Protein AF-A0A2S8YXE5-F1 (afdb_monomer)

Sequence (97 aa):
MRLQSLLALAAASALLLPLGAHAGKLPAGYQANCVAQAQQQGVAKTAAEQHCTCAGKVIEKEFSDAEIKDLDSRDGIDASTMKRAQEKVAAACAPKK

Foldseek 3Di:
DPPLPPLPPPPPPPPPDPPPPPFLAQDDCQLVVQLVVVVVVVDDSVLSSQLSVLLRVQCSVVHGSVLSVLVVDSPDRDPVSVVVSCVSSCVRPPDDD

Mean predicted aligned error: 11.47 Å

Solvent-accessible surface area (backbone atoms only — 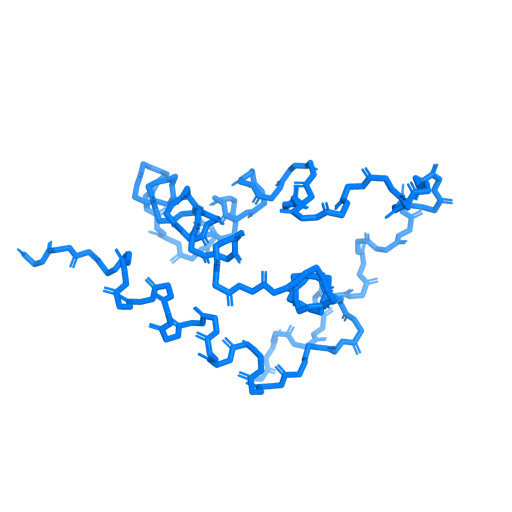not comparable to full-atom values): 6007 Å² total; per-residue (Å²): 144,76,72,84,74,72,69,74,81,79,67,85,81,63,92,80,64,82,82,82,78,58,87,57,54,80,60,94,56,48,59,62,52,46,25,53,56,34,40,76,71,71,40,54,66,68,60,22,47,53,37,37,54,42,34,49,56,45,46,56,70,77,42,52,49,69,54,50,51,33,72,68,38,80,92,64,48,56,68,65,60,52,48,52,48,52,52,53,29,46,74,76,42,50,81,80,126

Secondary structure (DSSP, 8-state):
--STTSSSTT-SS-TT----S-TTS--TTHHHHHHHHHHHTT--HHHHHHHHHHHHHHHHHHS-HHHHHHHH-SS---HHHHHHHHHHHHHHHSPP-

Radius of gyration: 13.92 Å; Cα contacts (8 Å, |Δi|>4): 59; chains: 1; bounding box: 33×29×35 Å

Structure (mmCIF, N/CA/C/O backbone):
data_AF-A0A2S8YXE5-F1
#
_entry.id   AF-A0A2S8YXE5-F1
#
loop_
_atom_site.group_PDB
_atom_site.id
_atom_site.type_symbol
_atom_site.label_atom_id
_atom_site.label_alt_id
_atom_site.label_comp_id
_atom_site.label_asym_id
_atom_site.label_entity_id
_atom_site.label_seq_id
_atom_site.pdbx_PDB_ins_code
_atom_site.Cartn_x
_atom_site.Cartn_y
_atom_site.Cartn_z
_atom_site.occupancy
_atom_site.B_iso_or_equiv
_atom_site.auth_seq_id
_atom_site.auth_comp_id
_atom_site.auth_asym_id
_atom_site.auth_atom_id
_atom_site.pdbx_PDB_model_num
ATOM 1 N N . MET A 1 1 ? -20.537 -5.498 -10.623 1.00 39.25 1 MET A N 1
ATOM 2 C CA . MET A 1 1 ? -20.005 -4.971 -11.901 1.00 39.25 1 MET A CA 1
ATOM 3 C C . MET A 1 1 ? -20.351 -3.490 -12.098 1.00 39.25 1 MET A C 1
ATOM 5 O O . MET A 1 1 ? -21.0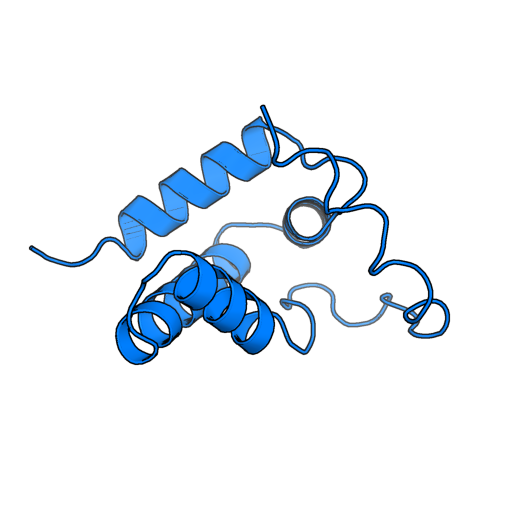88 -3.157 -13.011 1.00 39.25 1 MET A O 1
ATOM 9 N N . ARG A 1 2 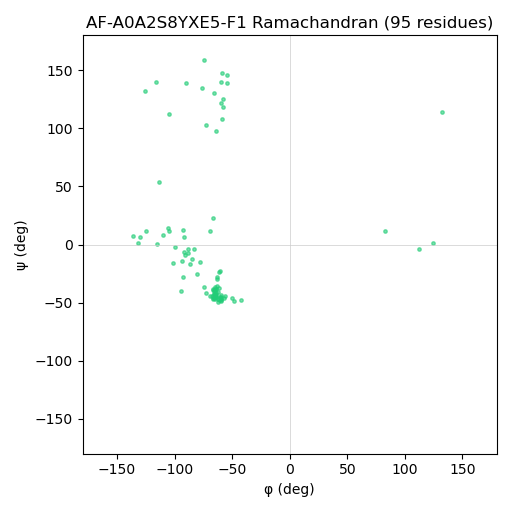? -19.853 -2.586 -11.235 1.00 51.41 2 ARG A N 1
ATOM 10 C CA . ARG A 1 2 ? -19.984 -1.118 -11.419 1.00 51.41 2 ARG A CA 1
ATOM 11 C C . ARG A 1 2 ? -18.691 -0.330 -11.126 1.00 51.41 2 ARG A C 1
ATOM 13 O O . ARG A 1 2 ? -18.706 0.890 -11.136 1.00 51.41 2 ARG A O 1
ATOM 20 N N . LEU A 1 3 ? -17.573 -1.027 -10.894 1.00 49.34 3 LEU A N 1
ATOM 21 C CA . LEU A 1 3 ? -16.260 -0.431 -10.586 1.00 49.34 3 LEU A CA 1
ATOM 22 C C . LEU A 1 3 ? -15.443 -0.076 -11.842 1.00 49.34 3 LEU A C 1
ATOM 24 O O . LEU A 1 3 ? -14.509 0.710 -11.758 1.00 49.34 3 LEU A O 1
ATOM 28 N N . GLN A 1 4 ? -15.807 -0.620 -13.009 1.00 53.34 4 GLN A N 1
ATOM 29 C CA . GLN A 1 4 ? -15.042 -0.445 -14.251 1.00 53.34 4 GLN A CA 1
ATOM 30 C C . GLN A 1 4 ? -15.254 0.923 -14.926 1.00 53.34 4 GLN A C 1
ATOM 32 O O . GLN A 1 4 ? -14.457 1.303 -15.773 1.00 53.34 4 GLN A O 1
ATOM 37 N N . SER A 1 5 ? -16.287 1.689 -14.555 1.00 54.47 5 SER A N 1
ATOM 38 C CA . SER A 1 5 ? -16.596 2.972 -15.216 1.00 54.47 5 SER A CA 1
ATOM 39 C C . SER A 1 5 ? -15.935 4.200 -14.581 1.00 54.47 5 SER A C 1
ATOM 41 O O . SER A 1 5 ? -16.005 5.281 -15.153 1.00 54.47 5 SER A O 1
ATOM 43 N N . LEU A 1 6 ? -15.302 4.075 -13.410 1.00 52.09 6 LEU A N 1
ATOM 44 C CA . LEU A 1 6 ? -14.884 5.236 -12.605 1.00 52.09 6 LEU A CA 1
ATOM 45 C C . LEU A 1 6 ? -13.397 5.606 -12.757 1.00 52.09 6 LEU A C 1
ATOM 47 O O . LEU A 1 6 ? -12.944 6.614 -12.221 1.00 52.09 6 LEU A O 1
ATOM 51 N N . LEU A 1 7 ? -12.640 4.835 -13.539 1.00 54.72 7 LEU A N 1
ATOM 52 C CA . LEU A 1 7 ? -11.229 5.088 -13.850 1.00 54.72 7 LEU A CA 1
ATOM 53 C C . LEU A 1 7 ? -11.015 5.987 -15.081 1.00 54.72 7 LEU A C 1
ATOM 55 O O . LEU A 1 7 ? -9.892 6.401 -15.343 1.00 54.72 7 LEU A O 1
ATOM 59 N N . ALA A 1 8 ? -12.061 6.387 -15.801 1.00 52.88 8 ALA A N 1
ATOM 60 C CA . ALA A 1 8 ? -11.885 7.171 -17.025 1.00 52.88 8 ALA A CA 1
ATOM 61 C C . ALA A 1 8 ? -11.637 8.679 -16.791 1.00 52.88 8 ALA A C 1
ATOM 63 O O . ALA A 1 8 ? -11.008 9.324 -17.622 1.00 52.88 8 ALA A O 1
ATOM 64 N N . LEU A 1 9 ? -12.078 9.267 -15.667 1.00 48.66 9 LEU A N 1
ATOM 65 C CA . LEU A 1 9 ? -12.243 10.734 -15.589 1.00 48.66 9 LEU A CA 1
ATOM 66 C C . LEU A 1 9 ? -11.258 11.505 -14.689 1.00 48.66 9 LEU A C 1
ATOM 68 O O . LEU A 1 9 ? -11.424 12.705 -14.509 1.00 48.66 9 LEU A O 1
ATOM 72 N N . ALA A 1 10 ? -10.208 10.871 -14.157 1.00 54.59 10 ALA A N 1
ATOM 73 C CA . ALA A 1 10 ? -9.128 11.581 -13.443 1.00 54.59 10 ALA A CA 1
ATOM 74 C C . ALA A 1 10 ? -7.817 11.681 -14.254 1.00 54.59 10 ALA A C 1
ATOM 76 O O . ALA A 1 10 ? -6.763 11.963 -13.698 1.00 54.59 10 ALA A O 1
ATOM 77 N N . ALA A 1 11 ? -7.858 11.409 -15.565 1.00 54.09 11 ALA A N 1
ATOM 78 C CA . ALA A 1 11 ? -6.666 11.339 -16.421 1.00 54.09 11 ALA A CA 1
ATOM 79 C C . ALA A 1 11 ? -6.280 12.662 -17.116 1.00 54.09 11 ALA A C 1
ATOM 81 O O . ALA A 1 11 ? -5.234 12.724 -17.751 1.00 54.09 11 ALA A O 1
ATOM 82 N N . ALA A 1 12 ? -7.086 13.724 -17.026 1.00 53.59 12 ALA A N 1
ATOM 83 C CA . ALA A 1 12 ? -6.857 14.916 -17.850 1.00 53.59 12 ALA A CA 1
ATOM 84 C C . ALA A 1 12 ? -5.912 15.972 -17.237 1.00 53.59 12 ALA A C 1
ATOM 86 O O . ALA A 1 12 ? -5.552 16.917 -17.930 1.00 53.59 12 ALA A O 1
ATOM 87 N N . SER A 1 13 ? -5.484 15.845 -15.974 1.00 54.06 13 SER A N 1
ATOM 88 C CA . SER A 1 13 ? -4.710 16.901 -15.288 1.00 54.06 13 SER A CA 1
ATOM 89 C C . SER A 1 13 ? -3.270 16.534 -14.898 1.00 54.06 13 SER A C 1
ATOM 91 O O . SER A 1 13 ? -2.563 17.385 -14.368 1.00 54.06 13 SER A O 1
ATOM 93 N N . ALA A 1 14 ? -2.790 15.320 -15.193 1.00 55.34 14 ALA A N 1
ATOM 94 C CA . ALA A 1 14 ? -1.451 14.859 -14.786 1.00 55.34 14 ALA A CA 1
ATOM 95 C C . ALA A 1 14 ? -0.397 14.830 -15.917 1.00 55.34 14 ALA A C 1
ATOM 97 O O . ALA A 1 14 ? 0.693 14.298 -15.729 1.00 55.34 14 ALA A O 1
ATOM 98 N N . LEU A 1 15 ? -0.679 15.419 -17.082 1.00 48.91 15 LEU A N 1
ATOM 99 C CA . LEU A 1 15 ? 0.184 15.377 -18.280 1.00 48.91 15 LEU A CA 1
ATOM 100 C C . LEU A 1 15 ? 1.511 16.170 -18.181 1.00 48.91 15 LEU A C 1
ATOM 102 O O . LEU A 1 15 ? 2.179 16.357 -19.193 1.00 48.91 15 LEU A O 1
ATOM 106 N N . LEU A 1 16 ? 1.918 16.638 -16.997 1.00 53.22 16 LEU A N 1
ATOM 107 C CA . LEU A 1 16 ? 3.077 17.533 -16.832 1.00 53.22 16 LEU A CA 1
ATOM 108 C C . LEU A 1 16 ? 4.091 17.118 -15.762 1.00 53.22 16 LEU A C 1
ATOM 110 O O . LEU A 1 16 ? 5.040 17.859 -15.518 1.00 53.22 16 LEU A O 1
ATOM 114 N N . LEU A 1 17 ? 3.951 15.945 -15.146 1.00 43.47 17 LEU A N 1
ATOM 115 C CA . LEU A 1 17 ? 4.975 15.445 -14.230 1.00 43.47 17 LEU A CA 1
ATOM 116 C C . LEU A 1 17 ? 5.780 14.336 -14.917 1.00 43.47 17 LEU A C 1
ATOM 118 O O . LEU A 1 17 ? 5.234 13.258 -15.162 1.00 43.47 17 LEU A O 1
ATOM 122 N N . PRO A 1 18 ? 7.075 14.563 -15.217 1.00 44.31 18 PRO A N 1
ATOM 123 C CA . PRO A 1 18 ? 7.971 13.482 -15.574 1.00 44.31 18 PRO A CA 1
ATOM 124 C C . PRO A 1 18 ? 8.082 12.571 -14.351 1.00 44.31 18 PRO A C 1
ATOM 126 O O . PRO A 1 18 ? 8.845 12.824 -13.422 1.00 44.31 18 PRO A O 1
ATOM 129 N N . LEU A 1 19 ? 7.304 11.492 -14.350 1.00 50.72 19 LEU A N 1
ATOM 130 C CA . LEU A 1 19 ? 7.304 10.425 -13.342 1.00 50.72 19 LEU A CA 1
ATOM 131 C C . LEU A 1 19 ? 8.615 9.600 -13.342 1.00 50.72 19 LEU A C 1
ATOM 133 O O . LEU A 1 19 ? 8.640 8.467 -12.882 1.00 50.72 19 LEU A O 1
ATOM 137 N N . GLY A 1 20 ? 9.720 10.157 -13.847 1.00 47.00 20 GLY A N 1
ATOM 138 C CA . GLY A 1 20 ? 11.011 9.489 -14.028 1.00 47.00 20 GLY A CA 1
ATOM 139 C C . GLY A 1 20 ? 12.010 9.633 -12.875 1.00 47.00 20 GLY A C 1
ATOM 140 O O . GLY A 1 20 ? 13.176 9.320 -13.078 1.00 47.00 20 GLY A O 1
ATOM 141 N N . ALA A 1 21 ? 11.611 10.122 -11.694 1.00 44.53 21 ALA A N 1
AT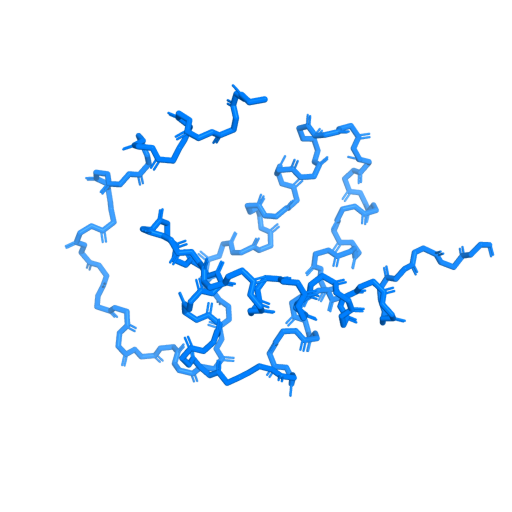OM 142 C CA . ALA A 1 21 ? 12.553 10.390 -10.593 1.00 44.53 21 ALA A CA 1
ATOM 143 C C . ALA A 1 21 ? 12.146 9.838 -9.213 1.00 44.53 21 ALA A C 1
ATOM 145 O O . ALA A 1 21 ? 12.890 10.001 -8.252 1.00 44.53 21 ALA A O 1
ATOM 146 N N . HIS A 1 22 ? 11.006 9.152 -9.100 1.00 46.97 22 HIS A N 1
ATOM 147 C CA . HIS A 1 22 ? 10.566 8.528 -7.845 1.00 46.97 22 HIS A CA 1
ATOM 148 C C . HIS A 1 22 ? 10.570 7.008 -7.992 1.00 46.97 22 HIS A C 1
ATOM 150 O O . HIS A 1 22 ? 9.553 6.355 -7.788 1.00 46.97 22 HIS A O 1
ATOM 156 N N . ALA A 1 23 ? 11.714 6.461 -8.407 1.00 44.22 23 ALA A N 1
ATOM 157 C CA . ALA A 1 23 ? 11.902 5.023 -8.439 1.00 44.22 23 ALA A CA 1
ATOM 158 C C . ALA A 1 23 ? 12.046 4.506 -6.986 1.00 44.22 23 ALA A C 1
ATOM 160 O O . ALA A 1 23 ? 13.054 4.756 -6.327 1.00 44.22 23 ALA A O 1
ATOM 161 N N . GLY A 1 24 ? 10.983 3.911 -6.454 1.00 51.78 24 GLY A N 1
ATOM 162 C CA . GLY A 1 24 ? 10.918 3.119 -5.229 1.00 51.78 24 GLY A CA 1
ATOM 163 C C . GLY A 1 24 ? 9.887 3.658 -4.247 1.00 51.78 24 GLY A C 1
ATOM 164 O O . GLY A 1 24 ? 9.773 3.168 -3.125 1.00 51.78 24 GLY A O 1
ATOM 165 N N . LYS A 1 25 ? 9.178 4.724 -4.633 1.00 62.19 25 LYS A N 1
ATOM 166 C CA . LYS A 1 25 ? 8.354 5.540 -3.745 1.00 62.19 25 LYS A CA 1
ATOM 167 C C . LYS A 1 25 ? 6.941 5.641 -4.292 1.00 62.19 25 LYS A C 1
ATOM 169 O O . LYS A 1 25 ? 6.728 5.955 -5.459 1.00 62.19 25 LYS A O 1
ATOM 174 N N . LEU A 1 26 ? 5.977 5.416 -3.406 1.00 70.69 26 LEU A N 1
ATOM 175 C CA . LEU A 1 26 ? 4.565 5.650 -3.691 1.00 70.69 26 LEU A CA 1
ATOM 176 C C . LEU A 1 26 ? 4.357 7.096 -4.166 1.00 70.69 26 LEU A C 1
ATOM 178 O O . LEU A 1 26 ? 5.045 8.001 -3.676 1.00 70.69 26 LEU A O 1
ATOM 182 N N . PRO A 1 27 ? 3.410 7.338 -5.087 1.00 70.44 27 PRO A N 1
ATOM 183 C CA . PRO A 1 27 ? 3.191 8.666 -5.639 1.00 70.44 27 PRO A CA 1
ATOM 184 C C . PRO A 1 27 ? 2.858 9.680 -4.543 1.00 70.44 27 PRO A C 1
ATOM 186 O O . PRO A 1 27 ? 2.205 9.366 -3.539 1.00 70.44 27 PRO A O 1
ATOM 189 N N . ALA A 1 28 ? 3.283 10.928 -4.755 1.00 69.31 28 ALA A N 1
ATOM 190 C CA . ALA A 1 28 ? 2.935 12.040 -3.882 1.00 69.31 28 ALA A CA 1
ATOM 191 C C . ALA A 1 28 ? 1.404 12.187 -3.844 1.00 69.31 28 ALA A C 1
ATOM 193 O O . ALA A 1 28 ? 0.782 12.578 -4.828 1.00 69.31 28 ALA A O 1
ATOM 194 N N . GLY A 1 29 ? 0.793 11.817 -2.715 1.00 75.62 29 GLY A N 1
ATOM 195 C CA . GLY A 1 29 ? -0.664 11.775 -2.555 1.00 75.62 29 GLY A CA 1
ATOM 196 C C . GLY A 1 29 ? -1.269 10.377 -2.387 1.00 75.62 29 GLY A C 1
ATOM 197 O O . GLY A 1 29 ? -2.460 10.297 -2.091 1.00 75.62 29 GLY A O 1
ATOM 198 N N . TYR A 1 30 ? -0.482 9.293 -2.471 1.00 81.56 30 TYR A N 1
ATOM 199 C CA . TYR A 1 30 ? -0.954 7.919 -2.227 1.00 81.56 30 TYR A CA 1
ATOM 200 C C . TYR A 1 30 ? -1.754 7.805 -0.927 1.00 81.56 30 TYR A C 1
ATOM 202 O O . TYR A 1 30 ? -2.868 7.290 -0.922 1.00 81.56 30 TYR A O 1
ATOM 210 N N . GLN A 1 31 ? -1.223 8.339 0.176 1.00 81.81 31 GLN A N 1
ATOM 211 C CA . GLN A 1 31 ? -1.87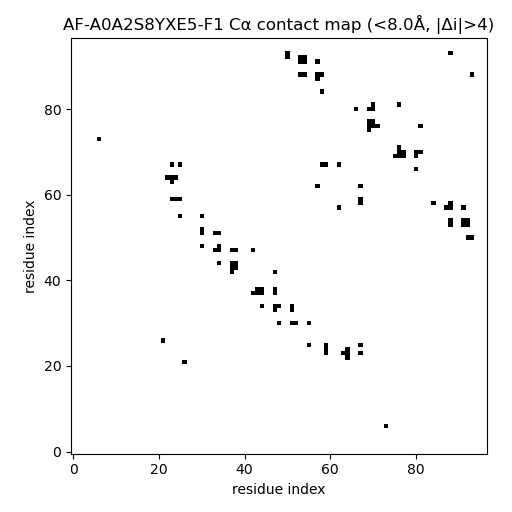9 8.244 1.477 1.00 81.81 31 GLN A CA 1
ATOM 212 C C . GLN A 1 31 ? -3.210 9.002 1.509 1.00 81.81 31 GLN A C 1
ATOM 214 O O . GLN A 1 31 ? -4.198 8.464 1.997 1.00 81.81 31 GLN A O 1
ATOM 219 N N . ALA A 1 32 ? -3.261 10.212 0.948 1.00 83.81 32 ALA A N 1
ATOM 220 C CA . ALA A 1 32 ? -4.494 10.991 0.881 1.00 83.81 32 ALA A CA 1
ATOM 221 C C . ALA A 1 32 ? -5.556 10.288 0.020 1.00 83.81 32 ALA A C 1
ATOM 223 O O . ALA A 1 32 ? -6.709 10.193 0.432 1.00 83.81 32 ALA A O 1
ATOM 224 N N . ASN A 1 33 ? -5.157 9.738 -1.131 1.00 82.12 33 ASN A N 1
ATOM 225 C CA . ASN A 1 33 ? -6.050 9.004 -2.023 1.00 82.12 33 ASN A CA 1
ATOM 226 C C . ASN A 1 33 ? -6.541 7.694 -1.388 1.00 82.12 33 ASN A C 1
ATOM 228 O O . ASN A 1 33 ? -7.736 7.422 -1.364 1.00 82.12 33 ASN A O 1
ATOM 232 N N . CYS A 1 34 ? -5.638 6.910 -0.798 1.00 83.88 34 CYS A N 1
ATOM 233 C CA . CYS A 1 34 ? -5.973 5.665 -0.113 1.00 83.88 34 CYS A CA 1
ATOM 234 C C . CYS A 1 34 ? -6.939 5.907 1.056 1.00 83.88 34 CYS A C 1
ATOM 236 O O . CYS A 1 34 ? -7.952 5.215 1.173 1.00 83.88 34 CYS A O 1
ATOM 238 N N . VAL A 1 35 ? -6.681 6.931 1.880 1.00 84.56 35 VAL A N 1
ATOM 239 C CA . VAL A 1 35 ? -7.563 7.297 2.995 1.00 84.56 35 VAL A CA 1
ATOM 240 C C . VAL A 1 35 ? -8.918 7.765 2.477 1.00 84.56 35 VAL A C 1
ATOM 242 O O . VAL A 1 35 ? -9.936 7.265 2.948 1.00 84.56 35 VAL A O 1
ATOM 245 N N . ALA A 1 36 ? -8.954 8.646 1.474 1.00 85.69 36 ALA A N 1
ATOM 246 C CA . ALA A 1 36 ? -10.204 9.110 0.879 1.00 85.69 36 ALA A CA 1
ATOM 247 C C . ALA A 1 36 ? -11.046 7.938 0.348 1.00 85.69 36 ALA A C 1
ATOM 249 O O . ALA A 1 36 ? -12.231 7.844 0.665 1.00 85.69 36 ALA A O 1
ATOM 250 N N . GLN A 1 37 ? -10.429 6.998 -0.374 1.00 82.94 37 GLN A N 1
ATOM 251 C CA . GLN A 1 37 ? -11.095 5.812 -0.919 1.00 82.94 37 GLN A CA 1
ATOM 252 C C . GLN A 1 37 ? -11.588 4.852 0.171 1.00 82.94 37 GLN A C 1
ATOM 254 O O . GLN A 1 37 ? -12.685 4.307 0.061 1.00 82.94 37 GLN A O 1
ATOM 259 N N . ALA A 1 38 ? -10.813 4.649 1.237 1.00 82.44 38 ALA A N 1
ATOM 260 C CA . ALA A 1 38 ? -11.236 3.844 2.380 1.00 82.44 38 ALA A CA 1
ATOM 261 C C . ALA A 1 38 ? -12.406 4.507 3.129 1.00 82.44 38 ALA A C 1
ATOM 263 O O . ALA A 1 38 ? -13.365 3.836 3.511 1.00 82.44 38 ALA A O 1
ATOM 264 N N . GLN A 1 39 ? -12.388 5.835 3.265 1.00 83.69 39 GLN A N 1
ATOM 265 C CA . GLN A 1 39 ? -13.500 6.590 3.839 1.00 83.69 39 GLN A CA 1
ATOM 266 C C . GLN A 1 39 ? -14.767 6.513 2.974 1.00 83.69 39 GLN A C 1
ATOM 268 O O . GLN A 1 39 ? -15.855 6.382 3.529 1.00 83.69 39 GLN A O 1
ATOM 273 N N . GLN A 1 40 ? -14.652 6.509 1.637 1.00 82.94 40 GLN A N 1
ATOM 274 C CA . GLN A 1 40 ? -15.798 6.254 0.743 1.00 82.94 40 GLN A CA 1
ATOM 275 C C . GLN A 1 40 ? -16.418 4.862 0.956 1.00 82.94 40 GLN A C 1
ATOM 277 O O . GLN A 1 40 ? -17.589 4.654 0.652 1.00 82.94 40 GLN A O 1
ATOM 282 N N . GLN A 1 41 ? -15.653 3.913 1.500 1.00 77.88 41 GLN A N 1
ATOM 283 C CA . GLN A 1 41 ? -16.119 2.567 1.849 1.00 77.88 41 GLN A CA 1
ATOM 284 C C . GLN A 1 41 ? -16.625 2.457 3.297 1.00 77.88 41 GLN A C 1
ATOM 286 O O . GLN A 1 41 ? -16.933 1.360 3.758 1.00 77.88 41 GLN A O 1
ATOM 291 N N . GLY A 1 42 ? -16.722 3.574 4.026 1.00 83.38 42 GLY A N 1
ATOM 292 C CA . GLY A 1 42 ? -17.202 3.603 5.409 1.00 83.38 42 GLY A CA 1
ATOM 293 C C . GLY A 1 42 ? -16.143 3.251 6.457 1.00 83.38 42 GLY A C 1
ATOM 294 O O . GLY A 1 42 ? -16.483 3.053 7.622 1.00 83.38 42 GLY A O 1
ATOM 295 N N . VAL A 1 43 ? -14.860 3.184 6.083 1.00 83.19 43 VAL A N 1
ATOM 296 C CA . VAL A 1 43 ? -13.763 2.994 7.042 1.00 83.19 43 VAL A CA 1
ATOM 297 C C . VAL A 1 43 ? -13.494 4.309 7.778 1.00 83.19 43 VAL A C 1
ATOM 299 O O . VAL A 1 43 ? -13.398 5.376 7.168 1.00 83.19 43 VAL A O 1
ATOM 302 N N . ALA A 1 44 ? -13.343 4.246 9.103 1.00 88.38 44 ALA A N 1
ATOM 303 C CA . ALA A 1 44 ? -12.982 5.409 9.907 1.00 88.38 44 ALA A CA 1
ATOM 304 C C . ALA A 1 44 ? -11.631 5.987 9.457 1.00 88.38 44 ALA A C 1
ATOM 306 O O . ALA A 1 44 ? -10.691 5.236 9.199 1.00 88.38 44 ALA A O 1
ATOM 307 N N . LYS A 1 45 ? -11.512 7.321 9.419 1.00 86.31 45 LYS A N 1
ATOM 308 C CA . LYS A 1 45 ? -10.303 8.015 8.943 1.00 86.31 45 LYS A CA 1
ATOM 309 C C . LYS A 1 45 ? -9.023 7.487 9.600 1.00 86.31 45 LYS A C 1
ATOM 311 O O . LYS A 1 45 ? -8.073 7.180 8.898 1.00 86.31 45 LYS A O 1
ATOM 316 N N . THR A 1 46 ? -9.029 7.311 10.918 1.00 86.69 46 THR A N 1
ATOM 317 C CA . THR A 1 46 ? -7.868 6.832 11.683 1.00 86.69 46 THR A CA 1
ATOM 318 C C . THR A 1 46 ? -7.475 5.400 11.318 1.00 86.69 46 THR A C 1
ATOM 320 O O . THR A 1 46 ? -6.296 5.112 11.127 1.00 86.69 46 THR A O 1
ATOM 323 N N . ALA A 1 47 ? -8.455 4.507 11.158 1.00 84.81 47 ALA A N 1
ATOM 324 C CA . ALA A 1 47 ? -8.228 3.132 10.719 1.00 84.81 47 ALA A CA 1
ATOM 325 C C . ALA A 1 47 ? -7.730 3.083 9.264 1.00 84.81 47 ALA A C 1
ATOM 327 O O . ALA A 1 47 ? -6.826 2.313 8.941 1.00 84.81 47 ALA A O 1
ATOM 328 N N . ALA A 1 48 ? -8.266 3.949 8.402 1.00 84.19 48 ALA A N 1
ATOM 329 C CA . ALA A 1 48 ? -7.804 4.115 7.032 1.00 84.19 48 ALA A CA 1
ATOM 330 C C . ALA A 1 48 ? -6.364 4.645 6.983 1.00 84.19 48 ALA A C 1
ATOM 332 O O . ALA A 1 48 ? -5.538 4.095 6.266 1.00 84.19 48 ALA A O 1
ATOM 333 N N . GLU A 1 49 ? -6.025 5.659 7.781 1.00 86.81 49 GLU A N 1
ATOM 334 C CA . GLU A 1 49 ? -4.669 6.210 7.878 1.00 86.81 49 GLU A CA 1
ATOM 335 C C . GLU A 1 49 ? -3.668 5.139 8.321 1.00 86.81 49 GLU A C 1
ATOM 337 O O . GLU A 1 49 ? -2.609 4.993 7.704 1.00 86.81 49 GLU A O 1
ATOM 342 N N . GLN A 1 50 ? -4.018 4.346 9.338 1.00 86.06 50 GLN A N 1
ATOM 343 C CA . GLN A 1 50 ? -3.197 3.229 9.809 1.00 86.06 50 GLN A CA 1
ATOM 344 C C . GLN A 1 50 ? -3.003 2.165 8.725 1.00 86.06 50 GLN A C 1
ATOM 346 O O . GLN A 1 50 ? -1.869 1.753 8.463 1.00 86.06 50 GLN A O 1
ATOM 351 N N . HIS A 1 51 ? -4.088 1.751 8.067 1.00 83.56 51 HIS A N 1
ATOM 352 C CA . HIS A 1 51 ? -4.034 0.733 7.026 1.00 83.56 51 HIS A CA 1
ATOM 353 C C . HIS A 1 51 ? -3.250 1.213 5.802 1.00 83.56 51 HIS A C 1
ATOM 355 O O . HIS A 1 51 ? -2.352 0.514 5.353 1.00 83.56 51 HIS A O 1
ATOM 361 N N . CYS A 1 52 ? -3.501 2.428 5.315 1.00 85.62 52 CYS A N 1
ATOM 362 C CA . CYS A 1 52 ? -2.807 3.013 4.169 1.00 85.62 52 CYS A CA 1
ATOM 363 C C . CYS A 1 52 ? -1.317 3.245 4.445 1.00 85.62 52 CYS A C 1
ATOM 365 O O . CYS A 1 52 ? -0.489 2.974 3.579 1.00 85.62 52 CYS A O 1
ATOM 367 N N . THR A 1 53 ? -0.953 3.681 5.657 1.00 87.69 53 THR A N 1
ATOM 368 C CA . THR A 1 53 ? 0.460 3.822 6.052 1.00 87.69 53 THR A CA 1
ATOM 369 C C . THR A 1 53 ? 1.163 2.467 6.076 1.00 87.69 53 THR A C 1
ATOM 371 O O . THR A 1 53 ? 2.286 2.335 5.592 1.00 87.69 53 THR A O 1
ATOM 374 N N . CYS A 1 54 ? 0.513 1.446 6.638 1.00 87.00 54 CYS A N 1
ATOM 375 C CA . CYS A 1 54 ? 1.070 0.101 6.679 1.00 87.00 54 CYS A CA 1
ATOM 376 C C . CYS A 1 54 ? 1.174 -0.505 5.274 1.00 87.00 54 CYS A C 1
ATOM 378 O O . CYS A 1 54 ? 2.234 -1.005 4.903 1.00 87.00 54 CYS A O 1
ATOM 380 N N . ALA A 1 55 ? 0.113 -0.381 4.474 1.00 84.75 55 ALA A N 1
ATOM 381 C CA . ALA A 1 55 ? 0.079 -0.831 3.093 1.00 84.75 55 ALA A CA 1
ATOM 382 C C . ALA A 1 55 ? 1.208 -0.195 2.287 1.00 84.75 55 ALA A C 1
ATOM 384 O O . ALA A 1 55 ? 1.926 -0.898 1.587 1.00 84.75 55 ALA A O 1
ATOM 385 N N . GLY A 1 56 ? 1.432 1.110 2.467 1.00 84.56 56 GLY A N 1
ATOM 386 C CA . GLY A 1 56 ? 2.514 1.807 1.792 1.00 84.56 56 GLY A CA 1
ATOM 387 C C . GLY A 1 56 ? 3.893 1.237 2.131 1.00 84.56 56 GLY A C 1
ATOM 388 O O . GLY A 1 56 ? 4.646 0.871 1.236 1.00 84.56 56 GLY A O 1
ATOM 389 N N . LYS A 1 57 ? 4.181 1.028 3.422 1.00 85.44 57 LYS A N 1
ATOM 390 C CA . LYS A 1 57 ? 5.449 0.423 3.867 1.00 85.44 57 LYS A CA 1
ATOM 391 C C . LYS A 1 57 ? 5.662 -0.995 3.339 1.00 85.44 57 LYS A C 1
ATOM 393 O O . LYS A 1 57 ? 6.794 -1.379 3.067 1.00 85.44 57 LYS A O 1
ATOM 398 N N . VAL A 1 58 ? 4.597 -1.789 3.256 1.00 86.12 58 VAL A N 1
ATOM 399 C CA . VAL A 1 58 ? 4.658 -3.158 2.725 1.00 86.12 58 VAL A CA 1
ATOM 400 C C . VAL A 1 58 ? 4.917 -3.127 1.227 1.00 86.12 58 VAL A C 1
ATOM 402 O O . VAL A 1 58 ? 5.776 -3.863 0.755 1.00 86.12 58 VAL A O 1
ATOM 405 N N . ILE A 1 59 ? 4.220 -2.255 0.499 1.00 83.62 59 ILE A N 1
ATOM 406 C CA . ILE A 1 59 ? 4.376 -2.103 -0.946 1.00 83.62 59 ILE A CA 1
ATOM 407 C C . ILE A 1 59 ? 5.802 -1.646 -1.277 1.00 83.62 59 ILE A C 1
ATOM 409 O O . ILE A 1 59 ? 6.481 -2.319 -2.039 1.00 83.62 59 ILE A O 1
ATOM 413 N N . GLU A 1 60 ? 6.313 -0.605 -0.616 1.00 83.62 60 GLU A N 1
ATOM 414 C CA . GLU A 1 60 ? 7.692 -0.119 -0.804 1.00 83.62 60 GLU A CA 1
ATOM 415 C C . GLU A 1 60 ? 8.774 -1.158 -0.454 1.00 83.62 60 GLU A C 1
ATOM 417 O O . GLU A 1 60 ? 9.908 -1.047 -0.913 1.00 83.62 60 GLU A O 1
ATOM 422 N N . LYS A 1 61 ? 8.458 -2.147 0.392 1.00 84.62 61 LYS A N 1
ATOM 423 C CA . LYS A 1 61 ? 9.415 -3.167 0.842 1.00 84.62 61 LYS A CA 1
ATOM 424 C C . LYS A 1 61 ? 9.375 -4.449 0.009 1.00 84.62 61 LYS A C 1
ATOM 426 O O . LYS A 1 61 ? 10.413 -5.069 -0.201 1.00 84.62 61 LYS A O 1
ATOM 431 N N . GLU A 1 62 ? 8.183 -4.895 -0.374 1.00 83.38 62 GLU A N 1
ATOM 432 C CA . GLU A 1 62 ? 7.953 -6.213 -0.981 1.00 83.38 62 GLU A CA 1
ATOM 433 C C . GLU A 1 62 ? 7.797 -6.150 -2.506 1.00 83.38 62 GLU A C 1
ATOM 435 O O . GLU A 1 62 ? 7.863 -7.198 -3.153 1.00 83.38 62 GLU A O 1
ATOM 440 N N . PHE A 1 63 ? 7.563 -4.957 -3.065 1.00 83.25 63 PHE A N 1
ATOM 441 C CA . PHE A 1 63 ? 7.317 -4.744 -4.487 1.00 83.25 63 PHE A CA 1
ATOM 442 C C . PHE A 1 63 ? 8.417 -3.886 -5.096 1.00 83.25 63 PHE A C 1
ATOM 444 O O . PHE A 1 63 ? 8.889 -2.913 -4.510 1.00 83.25 63 PHE A O 1
ATOM 451 N N . SER A 1 64 ? 8.808 -4.264 -6.304 1.00 82.19 64 SER A N 1
ATOM 452 C CA . SER A 1 64 ? 9.745 -3.508 -7.120 1.00 82.19 64 SER A CA 1
ATOM 453 C C . SER A 1 64 ? 9.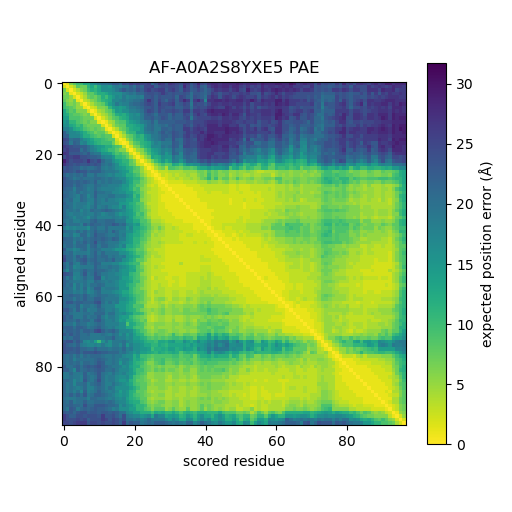058 -2.276 -7.691 1.00 82.19 64 SER A C 1
ATOM 455 O O . SER A 1 64 ? 7.850 -2.262 -7.902 1.00 82.19 64 SER A O 1
ATOM 457 N N . ASP A 1 65 ? 9.839 -1.284 -8.082 1.00 76.62 65 ASP A N 1
ATOM 458 C CA . ASP A 1 65 ? 9.383 -0.099 -8.804 1.00 76.62 65 ASP A CA 1
ATOM 459 C C . ASP A 1 65 ? 8.377 -0.329 -9.925 1.00 76.62 65 ASP A C 1
ATOM 461 O O . ASP A 1 65 ? 7.343 0.335 -10.013 1.00 76.62 65 ASP A O 1
ATOM 465 N N . ALA A 1 66 ? 8.683 -1.301 -10.782 1.00 75.81 66 ALA A N 1
ATOM 466 C CA . ALA A 1 66 ? 7.820 -1.668 -11.890 1.00 75.81 66 ALA A CA 1
ATOM 467 C C . ALA A 1 66 ? 6.472 -2.212 -11.397 1.00 75.81 66 ALA A C 1
ATOM 469 O O . ALA A 1 66 ? 5.444 -1.885 -11.978 1.00 75.81 66 ALA A O 1
ATOM 470 N N . GLU A 1 67 ? 6.470 -2.982 -10.305 1.00 77.31 67 GLU A N 1
ATOM 471 C CA . GLU A 1 67 ? 5.259 -3.534 -9.695 1.00 77.31 67 GLU A CA 1
ATOM 472 C C . GLU A 1 67 ? 4.465 -2.454 -8.940 1.00 77.31 67 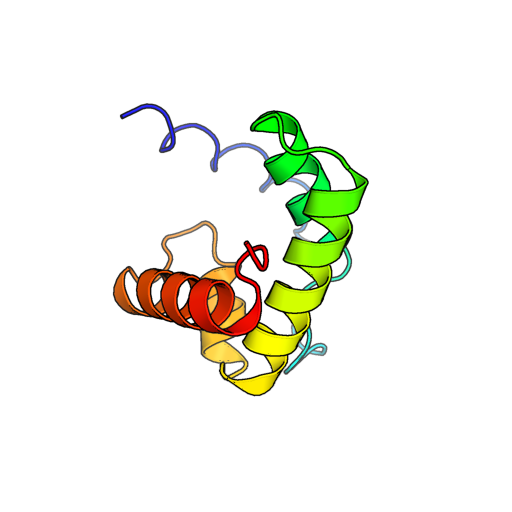GLU A C 1
ATOM 474 O O . GLU A 1 67 ? 3.243 -2.455 -8.991 1.00 77.31 67 GLU A O 1
ATOM 479 N N . ILE A 1 68 ? 5.125 -1.495 -8.282 1.00 76.19 68 ILE A N 1
ATOM 480 C CA . ILE A 1 68 ? 4.461 -0.349 -7.634 1.00 76.19 68 ILE A CA 1
ATOM 481 C C . ILE A 1 68 ? 3.799 0.545 -8.686 1.00 76.19 68 ILE A C 1
ATOM 483 O O . ILE A 1 68 ? 2.659 0.972 -8.513 1.00 76.19 68 ILE A O 1
ATOM 487 N N . LYS A 1 69 ? 4.490 0.792 -9.801 1.00 73.88 69 LYS A N 1
ATOM 488 C CA . LYS A 1 69 ? 3.937 1.507 -10.954 1.00 73.88 69 LYS A CA 1
ATOM 489 C C . LYS A 1 69 ? 2.773 0.746 -11.585 1.00 73.88 69 LYS A C 1
ATOM 491 O O . LYS A 1 69 ? 1.828 1.379 -12.043 1.00 73.88 69 LYS A O 1
ATOM 496 N N . ASP A 1 70 ? 2.837 -0.584 -11.612 1.00 74.12 70 ASP A N 1
ATOM 497 C CA . ASP A 1 70 ? 1.730 -1.426 -12.065 1.00 74.12 70 ASP A CA 1
ATOM 498 C C . ASP A 1 70 ? 0.536 -1.311 -11.111 1.00 74.12 70 ASP A C 1
ATOM 500 O O . ASP A 1 70 ? -0.570 -1.071 -11.567 1.00 74.12 70 ASP A O 1
ATOM 504 N N . LEU A 1 71 ? 0.754 -1.344 -9.790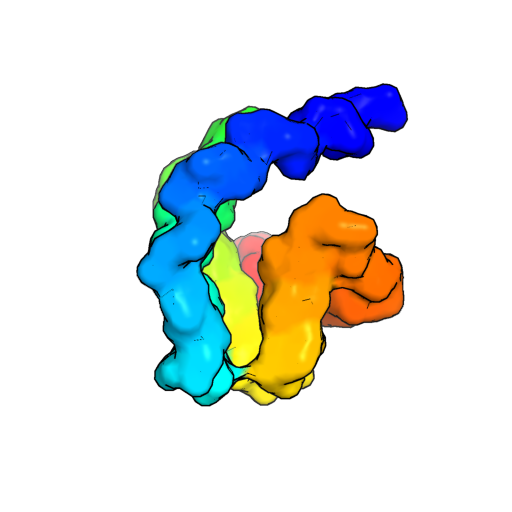 1.00 71.50 71 LEU A N 1
ATOM 505 C CA . LEU A 1 71 ? -0.288 -1.153 -8.769 1.00 71.50 71 LEU A CA 1
ATOM 506 C C . LEU A 1 71 ? -0.948 0.237 -8.802 1.00 71.50 71 LEU A C 1
ATOM 508 O O . LEU A 1 71 ? -2.110 0.369 -8.420 1.00 71.50 71 LEU A O 1
ATOM 512 N N . ASP A 1 72 ? -0.223 1.269 -9.235 1.00 69.06 72 ASP A N 1
ATOM 513 C CA . ASP A 1 72 ? -0.767 2.615 -9.469 1.00 69.06 72 ASP A CA 1
ATOM 514 C C . ASP A 1 72 ? -1.392 2.765 -10.871 1.00 69.06 72 ASP A C 1
ATOM 516 O O . ASP A 1 72 ? -2.118 3.724 -11.146 1.00 69.06 72 ASP A O 1
ATOM 520 N N . SER A 1 73 ? -1.145 1.805 -11.771 1.00 65.31 73 SER A N 1
ATOM 521 C CA . SER A 1 73 ? -1.603 1.862 -13.155 1.00 65.31 73 SER A CA 1
ATOM 522 C C . SER A 1 73 ? -3.124 1.809 -13.239 1.00 65.31 73 SER A C 1
ATOM 524 O O . SER A 1 73 ? -3.803 0.941 -12.690 1.00 65.31 73 SER A O 1
ATOM 526 N N . ARG A 1 74 ? -3.680 2.754 -13.993 1.00 54.31 74 ARG A N 1
ATOM 527 C CA . ARG A 1 74 ? -5.125 2.889 -14.218 1.00 54.31 74 ARG A CA 1
ATOM 528 C C . ARG A 1 74 ? -5.589 2.161 -15.484 1.00 54.31 74 ARG A C 1
ATOM 530 O O . ARG A 1 74 ? -6.787 1.932 -15.634 1.00 54.31 74 ARG A O 1
ATOM 537 N N . ASP A 1 75 ? -4.648 1.775 -16.348 1.00 52.78 75 ASP A N 1
ATOM 538 C CA . ASP A 1 75 ? -4.873 1.110 -17.643 1.00 52.78 75 ASP A CA 1
ATOM 539 C C . ASP A 1 75 ? -5.061 -0.411 -17.534 1.00 52.78 75 ASP A C 1
ATOM 541 O O . ASP A 1 75 ? -5.377 -1.087 -18.512 1.00 52.78 75 ASP A O 1
ATOM 545 N N . GLY A 1 76 ? -4.915 -0.951 -16.328 1.00 52.72 76 GLY A N 1
ATOM 546 C CA . GLY A 1 76 ? -4.958 -2.379 -16.072 1.00 52.72 76 GLY A CA 1
ATOM 547 C C . GLY A 1 76 ? -3.781 -2.744 -15.199 1.00 52.72 76 GLY A C 1
ATOM 548 O O . GLY A 1 76 ? -2.633 -2.605 -15.607 1.00 52.72 76 GLY A O 1
ATOM 549 N N . ILE A 1 77 ? -4.094 -3.171 -13.985 1.00 65.75 77 ILE A N 1
ATOM 550 C CA . ILE A 1 77 ? -3.116 -3.748 -13.077 1.00 65.75 77 ILE A CA 1
AT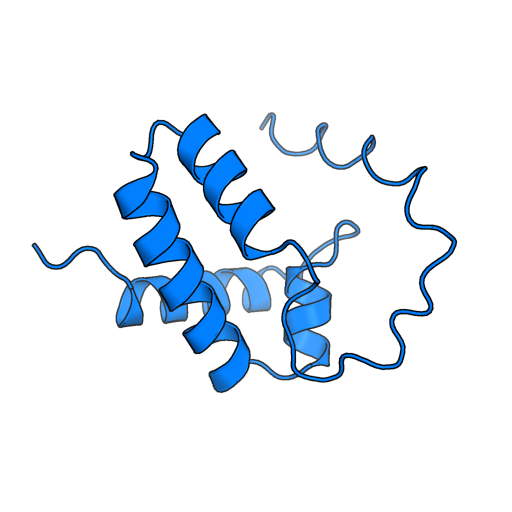OM 551 C C . ILE A 1 77 ? -3.112 -5.245 -13.336 1.00 65.75 77 ILE A C 1
ATOM 553 O O . ILE A 1 77 ? -4.186 -5.844 -13.489 1.00 65.75 77 ILE A O 1
ATOM 557 N N . ASP A 1 78 ? -1.936 -5.861 -13.351 1.00 73.94 78 ASP A N 1
ATOM 558 C CA . ASP A 1 78 ? -1.860 -7.309 -13.382 1.00 73.94 78 ASP A CA 1
ATOM 559 C C . ASP A 1 78 ? -2.597 -7.891 -12.162 1.00 73.94 78 ASP A C 1
ATOM 561 O O . ASP A 1 78 ? -2.359 -7.536 -11.001 1.00 73.94 78 ASP A O 1
ATOM 565 N N . ALA A 1 79 ? -3.555 -8.784 -12.423 1.00 74.44 79 ALA A N 1
ATOM 566 C CA . ALA A 1 79 ? -4.413 -9.330 -11.377 1.00 74.44 79 ALA A CA 1
ATOM 567 C C . ALA A 1 79 ? -3.613 -10.136 -10.338 1.00 74.44 79 ALA A C 1
ATOM 569 O O . ALA A 1 79 ? -4.014 -10.199 -9.173 1.00 74.44 79 ALA A O 1
ATOM 570 N N . SER A 1 80 ? -2.482 -10.729 -10.738 1.00 78.19 80 SER A N 1
ATOM 571 C CA . SER A 1 80 ? -1.570 -11.419 -9.827 1.00 78.19 80 SER A CA 1
ATOM 572 C C . SER A 1 80 ? -0.805 -10.414 -8.959 1.00 78.19 80 SER A C 1
ATOM 574 O O . SER A 1 80 ? -0.744 -10.604 -7.742 1.00 78.19 80 SER A O 1
ATOM 576 N N . THR A 1 81 ? -0.330 -9.299 -9.522 1.00 77.44 81 THR A N 1
ATOM 577 C CA . THR A 1 81 ? 0.292 -8.201 -8.758 1.00 77.44 81 THR A CA 1
ATOM 578 C C . THR A 1 81 ? -0.677 -7.602 -7.731 1.00 77.44 81 THR A C 1
ATOM 580 O O . THR A 1 81 ? -0.329 -7.495 -6.552 1.00 77.44 81 THR A O 1
ATOM 583 N N . MET A 1 82 ? -1.927 -7.311 -8.120 1.00 78.12 82 MET A N 1
ATOM 584 C CA . MET A 1 82 ? -2.974 -6.840 -7.194 1.00 78.12 82 MET A CA 1
ATOM 585 C C . MET A 1 82 ? -3.257 -7.833 -6.079 1.00 78.12 82 MET A C 1
ATOM 587 O O . MET A 1 82 ? -3.322 -7.457 -4.908 1.00 78.12 82 MET A O 1
ATOM 591 N N . LYS A 1 83 ? -3.440 -9.107 -6.438 1.00 81.31 83 LYS A N 1
ATOM 592 C CA . LYS A 1 83 ? -3.737 -10.157 -5.468 1.00 81.31 83 LYS A CA 1
ATOM 593 C C . LYS A 1 83 ? -2.602 -10.291 -4.458 1.00 81.31 83 LYS A C 1
ATOM 595 O O . LYS A 1 83 ? -2.855 -10.282 -3.257 1.00 81.31 83 LYS A O 1
ATOM 600 N N . ARG A 1 84 ? -1.356 -10.317 -4.931 1.00 83.31 84 ARG A N 1
ATOM 601 C CA . ARG A 1 84 ? -0.175 -10.392 -4.071 1.00 83.31 84 ARG A CA 1
ATOM 602 C C . ARG A 1 84 ? -0.074 -9.174 -3.155 1.00 83.31 84 ARG A C 1
ATOM 604 O O . ARG A 1 84 ? 0.243 -9.335 -1.978 1.00 83.31 84 ARG A O 1
ATOM 611 N N . ALA A 1 85 ? -0.366 -7.971 -3.653 1.00 82.38 85 ALA A N 1
ATOM 612 C CA . ALA A 1 85 ? -0.374 -6.758 -2.835 1.00 82.38 85 ALA A CA 1
ATOM 613 C C . ALA A 1 85 ? -1.434 -6.843 -1.738 1.00 82.38 85 ALA A C 1
ATOM 615 O O . ALA A 1 85 ? -1.120 -6.628 -0.570 1.00 82.38 85 ALA A O 1
ATOM 616 N N . GLN A 1 86 ? -2.653 -7.258 -2.078 1.00 80.38 86 GLN A N 1
ATOM 617 C CA . GLN A 1 86 ? -3.719 -7.474 -1.101 1.00 80.38 86 GLN A CA 1
ATOM 618 C C . GLN A 1 86 ? -3.346 -8.531 -0.060 1.00 80.38 86 GLN A C 1
ATOM 620 O O . GLN A 1 86 ? -3.564 -8.302 1.123 1.00 80.38 86 GLN A O 1
ATOM 625 N N . GLU A 1 87 ? -2.748 -9.655 -0.457 1.00 84.81 87 GLU A N 1
ATOM 626 C CA . GLU A 1 87 ? -2.323 -10.715 0.465 1.00 84.81 87 GLU A CA 1
ATOM 627 C C . GLU A 1 87 ? -1.222 -10.238 1.415 1.00 84.81 87 GLU A C 1
ATOM 629 O O . GLU A 1 87 ? -1.298 -10.465 2.622 1.00 84.81 87 GLU A O 1
ATOM 634 N N . LYS A 1 88 ? -0.212 -9.536 0.893 1.00 85.25 88 LYS A N 1
ATOM 635 C CA . LYS A 1 88 ? 0.906 -9.013 1.688 1.00 85.25 88 LYS A CA 1
ATOM 636 C C . LYS A 1 88 ? 0.455 -7.917 2.644 1.00 85.25 88 LYS A C 1
ATOM 638 O O . LYS A 1 88 ? 0.816 -7.944 3.820 1.00 85.25 88 LYS A O 1
ATOM 643 N N . VAL A 1 89 ? -0.371 -6.992 2.162 1.00 85.25 89 VAL A N 1
ATOM 644 C CA . VAL A 1 89 ? -0.963 -5.937 2.985 1.00 85.25 89 VAL A CA 1
ATOM 645 C C . VAL A 1 89 ? -1.919 -6.540 4.010 1.00 85.25 89 VAL A C 1
ATOM 647 O O . VAL A 1 89 ? -1.846 -6.169 5.171 1.00 85.25 89 VAL A O 1
ATOM 650 N N . ALA A 1 90 ? -2.758 -7.514 3.665 1.00 81.94 90 ALA A N 1
ATOM 651 C CA . ALA A 1 90 ? -3.622 -8.177 4.640 1.00 81.94 90 ALA A CA 1
ATOM 652 C C . ALA A 1 90 ? -2.810 -8.940 5.698 1.00 81.94 90 ALA A C 1
ATOM 654 O O . ALA A 1 90 ? -3.106 -8.836 6.881 1.00 81.94 90 ALA A O 1
ATOM 655 N N . ALA A 1 91 ? -1.748 -9.652 5.316 1.00 83.31 91 ALA A N 1
ATOM 656 C CA . ALA A 1 91 ? -0.907 -10.378 6.266 1.00 83.31 91 ALA A CA 1
ATOM 657 C C . ALA A 1 91 ? -0.168 -9.445 7.245 1.00 83.31 91 ALA A C 1
ATOM 659 O O . ALA A 1 91 ? -0.033 -9.768 8.424 1.00 83.31 91 ALA A O 1
ATOM 660 N N . ALA A 1 92 ? 0.305 -8.291 6.769 1.00 83.06 92 ALA A N 1
ATOM 661 C CA . ALA A 1 92 ? 1.094 -7.355 7.570 1.00 83.06 92 ALA A CA 1
ATOM 662 C C . ALA A 1 92 ? 0.257 -6.267 8.270 1.00 83.06 92 ALA A C 1
ATOM 664 O O . ALA A 1 92 ? 0.657 -5.759 9.317 1.00 83.06 92 ALA A O 1
ATOM 665 N N . CYS A 1 93 ? -0.892 -5.913 7.696 1.00 83.12 93 CYS A N 1
ATOM 666 C CA . CYS A 1 93 ? -1.718 -4.760 8.059 1.00 83.12 93 CYS A CA 1
ATOM 667 C C . CYS A 1 93 ? -3.168 -5.134 8.392 1.00 83.12 93 CYS A C 1
ATOM 669 O O . CYS A 1 93 ? -4.017 -4.239 8.472 1.00 83.12 93 CYS A O 1
ATOM 671 N N . ALA A 1 94 ? -3.479 -6.427 8.564 1.00 71.06 94 ALA A N 1
ATOM 672 C CA . ALA A 1 94 ? -4.773 -6.846 9.091 1.00 71.06 94 ALA A CA 1
ATOM 673 C C . ALA A 1 94 ? -5.042 -6.152 10.434 1.00 71.06 94 ALA A C 1
ATOM 675 O O . ALA A 1 94 ? -4.131 -6.052 11.267 1.00 71.06 94 ALA A O 1
ATOM 676 N N . PRO A 1 95 ? -6.287 -5.701 10.675 1.00 57.78 95 PRO A N 1
ATOM 677 C CA . PRO A 1 95 ? -6.676 -5.245 11.996 1.00 57.78 95 PRO A CA 1
ATOM 678 C C . PRO A 1 95 ? -6.438 -6.402 12.966 1.00 57.78 95 PRO A C 1
ATOM 680 O O . PRO A 1 95 ? -6.997 -7.491 12.802 1.00 57.78 95 PRO A O 1
ATOM 683 N N . LYS A 1 96 ? -5.546 -6.195 13.940 1.00 49.81 96 LYS A N 1
ATOM 684 C CA . LYS A 1 96 ? -5.377 -7.155 15.029 1.00 49.81 96 LYS A CA 1
ATOM 685 C C . LYS A 1 96 ? -6.732 -7.263 15.730 1.00 49.81 96 LYS A C 1
ATOM 687 O O . LYS A 1 96 ? -7.292 -6.234 16.104 1.00 49.81 96 LYS A O 1
ATOM 692 N N . LYS A 1 97 ? -7.265 -8.486 15.778 1.00 39.09 97 LYS A N 1
ATOM 693 C CA . LYS A 1 97 ? -8.523 -8.814 16.456 1.00 39.09 97 LYS A CA 1
ATOM 694 C C . LYS A 1 97 ? -8.462 -8.437 17.929 1.00 39.09 97 LYS A C 1
ATOM 696 O O . LYS A 1 97 ? -7.365 -8.596 18.511 1.00 39.09 97 LYS A O 1
#

Nearest PDB structures (foldseek):
  6rxb-assembly2_C  TM=4.944E-01  e=5.335E+00  Acinetobacter baumannii AYE
  1auw-assembly1_D  TM=5.598E-01  e=9.344E+00  Anas platyrhynchos

pLDDT: mean 71.12, std 15.02, range [39.09, 88.38]